Protein AF-A0A0S8HGL0-F1 (afdb_monomer_lite)

Sequence (140 aa):
MPKVTASVQCPVHDSFRVQQVAGMFDVPVAARARQAFCVEVPSLEEPWSIGAIVGPSGSGKTSIAKEAFGGLFYRPAAAVGALGAWPADKAVIDGFGDLPIRQITRTLTAVGFSSPPAWIRPYAVLSNGEKFRCDLARAL

pLDDT: mean 88.91, std 9.76, range [45.5, 97.0]

Foldseek 3Di:
DDKFKFKDKDADDDDPVSVVVCVVVVNDRDRMDMDMAIDDDDDPPDDDDDDDQDDDPPNCSVRRLCRRQPLLDQDQQPDDDPLHHFDQPFFLQVSQPPDDSVLLQVLLVVLVNNDPVRRRDGLVPDDPVNSVSSSVSSSD

Structure (mmCIF, N/CA/C/O backbone):
data_AF-A0A0S8HGL0-F1
#
_entry.id   AF-A0A0S8HGL0-F1
#
loop_
_atom_site.group_PDB
_atom_site.id
_atom_site.type_symbol
_atom_site.label_atom_id
_atom_site.label_alt_id
_atom_site.label_comp_id
_atom_site.label_asym_id
_atom_site.label_entity_id
_atom_site.label_seq_id
_atom_site.pdbx_PDB_ins_code
_atom_site.Cartn_x
_atom_site.Cartn_y
_atom_site.Cartn_z
_atom_site.occupancy
_atom_site.B_iso_or_equiv
_atom_site.auth_seq_id
_atom_site.auth_comp_id
_atom_site.auth_asym_id
_atom_site.auth_atom_id
_atom_site.pdbx_PDB_model_num
ATOM 1 N N . MET A 1 1 ? -12.445 15.528 16.782 1.00 72.50 1 MET A N 1
ATOM 2 C CA . MET A 1 1 ? -12.017 14.207 16.287 1.00 72.50 1 MET A CA 1
ATOM 3 C C . MET A 1 1 ? -13.201 13.247 16.214 1.00 72.50 1 MET A C 1
ATOM 5 O O . MET A 1 1 ? -13.698 12.816 17.253 1.00 72.50 1 MET A O 1
ATOM 9 N N . PRO A 1 2 ? -13.719 12.959 15.011 1.00 84.31 2 PRO A N 1
ATOM 10 C CA . PRO A 1 2 ? -14.729 11.923 14.813 1.00 84.31 2 PRO A CA 1
ATOM 11 C C . PRO A 1 2 ? -14.204 10.526 15.181 1.00 84.31 2 PRO A C 1
ATOM 13 O O . PRO A 1 2 ? -13.018 10.219 15.036 1.00 84.31 2 PRO A O 1
ATOM 16 N N . LYS A 1 3 ? -15.112 9.656 15.637 1.00 90.06 3 LYS A N 1
ATOM 17 C CA . LYS A 1 3 ? -14.821 8.233 15.851 1.00 90.06 3 LYS A CA 1
ATOM 18 C C . LYS A 1 3 ? -14.981 7.471 14.545 1.00 90.06 3 LYS A C 1
ATOM 20 O O . LYS A 1 3 ? -16.053 7.488 13.946 1.00 90.06 3 LYS A O 1
ATOM 25 N N . VAL A 1 4 ? -13.936 6.754 14.152 1.00 89.81 4 VAL A N 1
ATOM 26 C CA . VAL A 1 4 ? -13.935 5.853 12.999 1.00 89.81 4 VAL A CA 1
ATOM 27 C C . VAL A 1 4 ? -13.961 4.420 13.510 1.00 89.81 4 VAL A C 1
ATOM 29 O O . VAL A 1 4 ? -13.116 4.016 14.312 1.00 89.81 4 VAL A O 1
ATOM 32 N N . THR A 1 5 ? -14.940 3.646 13.040 1.00 91.50 5 THR A N 1
ATOM 33 C CA . THR A 1 5 ? -15.068 2.226 13.375 1.00 91.50 5 THR A CA 1
ATOM 34 C C . THR A 1 5 ? -14.862 1.382 12.127 1.00 91.50 5 THR A C 1
ATOM 36 O O . THR A 1 5 ? -15.693 1.417 11.230 1.00 91.50 5 THR A O 1
ATOM 39 N N . ALA A 1 6 ? -13.799 0.579 12.093 1.00 92.31 6 ALA A N 1
ATOM 40 C CA . ALA A 1 6 ? -13.593 -0.417 11.044 1.00 92.31 6 ALA A CA 1
ATOM 41 C C . ALA A 1 6 ? -13.872 -1.817 11.594 1.00 92.31 6 ALA A C 1
ATOM 43 O O . ALA A 1 6 ? -13.382 -2.182 12.666 1.00 92.31 6 ALA A O 1
ATOM 44 N N . SER A 1 7 ? -14.608 -2.637 10.844 1.00 92.25 7 SER A N 1
ATOM 45 C CA . SER A 1 7 ? -14.782 -4.052 11.168 1.00 92.25 7 SER A CA 1
ATOM 46 C C . SER A 1 7 ? -14.337 -4.928 10.010 1.00 92.25 7 SER A C 1
ATOM 48 O O . SER A 1 7 ? -14.748 -4.734 8.870 1.00 92.25 7 SER A O 1
ATOM 50 N N . VAL A 1 8 ? -13.498 -5.912 10.319 1.00 91.50 8 VAL A N 1
ATOM 51 C CA . VAL A 1 8 ? -13.084 -6.954 9.380 1.00 91.50 8 VAL A CA 1
ATOM 52 C C . VAL A 1 8 ? -13.682 -8.277 9.824 1.00 91.50 8 VAL A C 1
ATOM 54 O O . VAL A 1 8 ? -13.728 -8.586 11.016 1.00 91.50 8 VAL A O 1
ATOM 57 N N . GLN A 1 9 ? -14.167 -9.048 8.859 1.00 92.94 9 GLN A N 1
ATOM 58 C CA . GLN A 1 9 ? -14.715 -10.372 9.105 1.00 92.94 9 GLN A CA 1
ATOM 59 C C . GLN A 1 9 ? -14.323 -11.324 7.982 1.00 92.94 9 GLN A C 1
ATOM 61 O O . GLN A 1 9 ? -14.252 -10.919 6.820 1.00 92.94 9 GLN A O 1
ATOM 66 N N . CYS A 1 10 ? -14.109 -12.588 8.323 1.00 91.12 10 CYS A N 1
ATOM 67 C CA . CYS A 1 10 ? -13.905 -13.656 7.356 1.00 91.12 10 CYS A CA 1
ATOM 68 C C . CYS A 1 10 ? -14.645 -14.926 7.798 1.00 91.12 10 CYS A C 1
ATOM 70 O O . CYS A 1 10 ? -14.847 -15.134 8.999 1.00 91.12 10 CYS A O 1
ATOM 72 N N . PRO A 1 11 ? -15.092 -15.766 6.850 1.00 92.06 11 PRO A N 1
ATOM 73 C CA . PRO A 1 11 ? -15.601 -17.086 7.189 1.00 92.06 11 PRO A CA 1
ATOM 74 C C . PRO A 1 11 ? -14.476 -17.939 7.780 1.00 92.06 11 PRO A C 1
ATOM 76 O O . PRO A 1 11 ? -13.332 -17.873 7.324 1.00 92.06 11 PRO A O 1
ATOM 79 N N . VAL A 1 12 ? -14.812 -18.759 8.770 1.00 92.50 12 VAL A N 1
ATOM 80 C CA . VAL A 1 12 ? -13.901 -19.795 9.264 1.00 92.50 12 VAL A CA 1
ATOM 81 C C . VAL A 1 12 ? -14.242 -21.078 8.523 1.00 92.50 12 VAL A C 1
ATOM 83 O O . VAL A 1 12 ? -15.356 -21.582 8.630 1.00 92.50 12 VAL A O 1
ATOM 86 N N . HIS A 1 13 ? -13.305 -21.576 7.716 1.00 92.00 13 HIS A N 1
ATOM 87 C CA . HIS A 1 13 ? -13.521 -22.814 6.979 1.00 92.00 13 HIS A CA 1
ATOM 88 C C . HIS A 1 13 ? -13.477 -24.003 7.940 1.00 92.00 13 HIS A C 1
ATOM 90 O O . HIS A 1 13 ? -12.429 -24.306 8.514 1.00 92.00 13 HIS A O 1
ATOM 96 N N . ASP A 1 14 ? -14.599 -24.703 8.066 1.00 90.44 14 ASP A N 1
ATOM 97 C CA . ASP A 1 14 ? -14.716 -25.879 8.915 1.00 90.44 14 ASP A CA 1
ATOM 98 C C . ASP A 1 14 ? -14.011 -27.081 8.272 1.00 90.44 14 ASP A C 1
ATOM 100 O O . ASP A 1 14 ? -14.554 -27.800 7.437 1.00 90.44 14 ASP A O 1
ATOM 104 N N . SER A 1 15 ? -12.732 -27.248 8.597 1.00 94.44 15 SER A N 1
ATOM 105 C CA . SER A 1 15 ? -11.942 -28.404 8.180 1.00 94.44 15 SER A CA 1
ATOM 106 C C . SER A 1 15 ? -11.493 -29.188 9.398 1.00 94.44 15 SER A C 1
ATOM 108 O O . SER A 1 15 ? -11.329 -28.626 10.479 1.00 94.44 15 SER A O 1
ATOM 110 N N . PHE A 1 16 ? -11.163 -30.463 9.191 1.00 96.44 16 PHE A N 1
ATOM 111 C CA . PHE A 1 16 ? -10.602 -31.314 10.239 1.00 96.44 16 PHE A CA 1
ATOM 112 C C . PHE A 1 16 ? -9.418 -30.654 10.971 1.00 96.44 16 PHE A C 1
ATOM 114 O O . PHE A 1 16 ? -9.355 -30.678 12.195 1.00 96.44 16 PHE A O 1
ATOM 121 N N . ARG A 1 17 ? -8.513 -29.986 10.237 1.00 96.69 17 ARG A N 1
ATOM 122 C CA . ARG A 1 17 ? -7.370 -29.272 10.835 1.00 96.69 17 ARG A C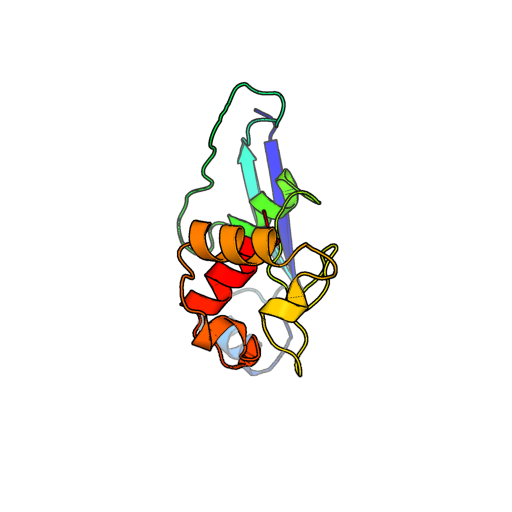A 1
ATOM 123 C C . ARG A 1 17 ? -7.799 -28.074 11.688 1.00 96.69 17 ARG A C 1
ATOM 125 O O . ARG A 1 17 ? -7.195 -27.840 12.728 1.00 96.69 17 ARG A O 1
ATOM 132 N N . VAL A 1 18 ? -8.828 -27.331 11.272 1.00 95.12 18 VAL A N 1
ATOM 133 C CA . VAL A 1 18 ? -9.374 -26.210 12.060 1.00 95.12 18 VAL A CA 1
ATOM 134 C C . VAL A 1 18 ? -10.027 -26.722 13.342 1.00 95.12 18 VAL A C 1
ATOM 136 O O . VAL A 1 18 ? -9.723 -26.196 14.407 1.00 95.12 18 VAL A O 1
ATOM 139 N N . GLN A 1 19 ? -10.831 -27.786 13.264 1.00 94.88 19 GLN A N 1
ATOM 140 C CA . GLN A 1 19 ? -11.455 -28.419 14.434 1.00 94.88 19 GLN A CA 1
ATOM 141 C C . GLN A 1 19 ? -10.418 -28.989 15.409 1.00 94.88 19 GLN A C 1
ATOM 143 O O . GLN A 1 19 ? -10.553 -28.838 16.619 1.00 94.88 19 GLN A O 1
ATOM 148 N N . GLN A 1 20 ? -9.345 -29.599 14.897 1.00 96.81 20 GLN A N 1
ATOM 149 C CA . GLN A 1 20 ? -8.266 -30.124 15.731 1.00 96.81 20 GLN A CA 1
ATOM 150 C C . GLN A 1 20 ? -7.551 -29.009 16.507 1.00 96.81 20 GLN A C 1
ATOM 152 O O . GLN A 1 20 ? -7.356 -29.141 17.711 1.00 96.81 20 GLN A O 1
ATOM 157 N N . VAL A 1 21 ? -7.194 -27.900 15.846 1.00 96.69 21 VAL A N 1
ATOM 158 C CA . VAL A 1 21 ? -6.583 -26.735 16.513 1.00 96.69 21 VAL A CA 1
ATOM 159 C C . VAL A 1 21 ? -7.557 -26.113 17.514 1.00 96.69 21 VAL A C 1
ATOM 161 O O . VAL A 1 21 ? -7.164 -25.808 18.636 1.00 96.69 21 VAL A O 1
ATOM 164 N N . ALA A 1 22 ? -8.827 -25.971 17.137 1.00 94.25 22 ALA A N 1
ATOM 165 C CA . ALA A 1 22 ? -9.868 -25.469 18.022 1.00 94.25 22 ALA A CA 1
ATOM 166 C C . ALA A 1 22 ? -10.005 -26.318 19.293 1.00 94.25 22 ALA A C 1
ATOM 168 O O . ALA A 1 22 ? -9.984 -25.767 20.387 1.00 94.25 22 ALA A O 1
ATOM 169 N N . GLY A 1 23 ? -10.040 -27.647 19.164 1.00 95.00 23 GLY A N 1
ATOM 170 C CA . GLY A 1 23 ? -10.090 -28.561 20.306 1.00 95.00 23 GLY A CA 1
ATOM 171 C C . GLY A 1 23 ? -8.808 -28.576 21.146 1.00 95.00 23 GLY A C 1
ATOM 172 O O . GLY A 1 23 ? -8.886 -28.668 22.365 1.00 95.00 23 GLY A O 1
ATOM 173 N N . MET A 1 24 ? -7.627 -28.444 20.526 1.00 97.00 24 MET A N 1
ATOM 174 C CA . MET A 1 24 ? -6.341 -28.390 21.244 1.00 97.00 24 MET A CA 1
ATOM 175 C C . MET A 1 24 ? -6.206 -27.160 22.149 1.00 97.00 24 MET A C 1
ATOM 177 O O . MET A 1 24 ? -5.545 -27.243 23.182 1.00 97.00 24 MET A O 1
ATOM 181 N N . PHE A 1 25 ? -6.792 -26.029 21.750 1.00 96.44 25 PHE A N 1
ATOM 182 C CA . PHE A 1 25 ? -6.648 -24.741 22.439 1.00 96.44 25 PHE A CA 1
ATOM 183 C C . PHE A 1 25 ? -7.965 -24.195 23.012 1.00 96.44 25 PHE A C 1
ATOM 185 O O . PHE A 1 25 ? -8.008 -23.032 23.403 1.00 96.44 25 PHE A O 1
ATOM 192 N N . ASP A 1 26 ? -9.022 -25.011 23.042 1.00 92.75 26 ASP A N 1
ATOM 193 C CA . ASP A 1 26 ? -10.370 -24.643 23.502 1.00 92.75 26 ASP A CA 1
ATOM 194 C C . ASP A 1 26 ? -10.916 -23.358 22.842 1.00 92.75 26 ASP A C 1
ATOM 196 O O . ASP A 1 26 ? -11.486 -22.470 23.477 1.00 92.75 26 ASP A O 1
ATOM 200 N N . VAL A 1 27 ? -10.694 -23.222 21.530 1.00 90.50 27 VAL A N 1
ATOM 201 C CA . VAL A 1 27 ? -11.148 -22.067 20.744 1.00 90.50 27 VAL A CA 1
ATOM 202 C C . VAL A 1 27 ? -12.515 -22.376 20.130 1.00 90.50 27 VAL A C 1
ATOM 204 O O . VAL A 1 27 ? -12.609 -23.283 19.302 1.00 90.50 27 VAL A O 1
ATOM 207 N N . PRO A 1 28 ? -13.577 -21.606 20.431 1.00 88.00 28 PRO A N 1
ATOM 208 C CA . PRO A 1 28 ? -14.879 -21.810 19.805 1.00 88.00 28 PRO A CA 1
ATOM 209 C C . PRO A 1 28 ? -14.822 -21.584 18.288 1.00 88.00 28 PRO A C 1
ATOM 211 O O . PRO A 1 28 ? -14.454 -20.503 17.818 1.00 88.00 28 PRO A O 1
ATOM 214 N N . VAL A 1 29 ? -15.241 -22.580 17.503 1.00 84.56 29 VAL A N 1
ATOM 215 C CA . VAL A 1 29 ? -15.351 -22.446 16.043 1.00 84.56 29 VAL A CA 1
ATOM 216 C C . VAL A 1 29 ? -16.637 -21.696 15.703 1.00 84.56 29 VAL A C 1
ATOM 218 O O . VAL A 1 29 ? -17.714 -22.274 15.581 1.00 84.56 29 VAL A O 1
ATOM 221 N N . ALA A 1 30 ? -16.537 -20.377 15.567 1.00 82.94 30 ALA A N 1
ATOM 222 C CA . ALA A 1 30 ? -17.624 -19.556 15.046 1.00 82.94 30 ALA A CA 1
ATOM 223 C C . ALA A 1 30 ? -17.686 -19.634 13.512 1.00 82.94 30 ALA A C 1
ATOM 225 O O . ALA A 1 30 ? -16.657 -19.733 12.848 1.00 82.94 30 ALA A O 1
ATOM 226 N N . ALA A 1 31 ? -18.878 -19.467 12.926 1.00 79.25 31 ALA A N 1
ATOM 227 C CA . ALA A 1 31 ? -19.042 -19.412 11.466 1.00 79.25 31 ALA A CA 1
ATOM 228 C C . ALA A 1 31 ? -18.242 -18.265 10.808 1.00 79.25 31 ALA A C 1
ATOM 230 O O . ALA A 1 31 ? -17.891 -18.328 9.626 1.00 79.25 31 ALA A O 1
ATOM 231 N N . ARG A 1 32 ? -17.957 -17.195 11.565 1.00 84.06 32 ARG A N 1
ATOM 232 C CA . ARG A 1 32 ? -17.143 -16.057 11.127 1.00 84.06 32 ARG A CA 1
ATOM 233 C C . ARG A 1 32 ? -16.209 -15.595 12.236 1.00 84.06 32 ARG A C 1
ATOM 235 O O . ARG A 1 32 ? -16.647 -15.396 13.366 1.00 84.06 32 ARG A O 1
ATOM 242 N N . ALA A 1 33 ? -14.960 -15.327 11.877 1.00 88.19 33 ALA A N 1
ATOM 243 C CA . ALA A 1 33 ? -14.044 -14.565 12.708 1.00 88.19 33 ALA A CA 1
ATOM 244 C C . ALA A 1 33 ? -14.283 -13.077 12.445 1.00 88.19 33 ALA A C 1
ATOM 246 O O . ALA A 1 33 ? -14.372 -12.655 11.288 1.00 88.19 33 ALA A O 1
ATOM 247 N N . ARG A 1 34 ? -14.410 -12.281 13.509 1.00 90.25 34 ARG A N 1
ATOM 248 C CA . ARG A 1 34 ? -14.661 -10.839 13.424 1.00 90.25 34 ARG A CA 1
ATOM 249 C C . ARG A 1 34 ? -13.713 -10.084 14.341 1.00 90.25 34 ARG A C 1
ATOM 251 O O . ARG A 1 34 ? -13.538 -10.456 15.495 1.00 90.25 34 ARG A O 1
ATOM 258 N N . GLN A 1 35 ? -13.187 -8.974 13.840 1.00 90.50 35 GLN A N 1
ATOM 259 C CA . GLN A 1 35 ? -12.450 -7.997 14.628 1.00 90.50 35 GLN A CA 1
ATOM 260 C C . GLN A 1 35 ? -13.009 -6.599 14.347 1.00 90.50 35 GLN A C 1
ATOM 262 O O . GLN A 1 35 ? -13.384 -6.278 13.214 1.00 90.50 35 GLN A O 1
ATOM 267 N N . ALA A 1 36 ? -13.112 -5.782 15.390 1.00 91.81 36 ALA A N 1
ATOM 268 C CA . ALA A 1 36 ? -13.555 -4.399 15.300 1.00 91.81 36 ALA A CA 1
ATOM 269 C C . ALA A 1 36 ? -12.498 -3.483 15.916 1.00 91.81 36 ALA A C 1
ATOM 271 O O . ALA A 1 36 ? -11.919 -3.799 16.954 1.00 91.81 36 ALA A O 1
ATOM 272 N N . PHE A 1 37 ? -12.261 -2.356 15.258 1.00 91.19 37 PHE A N 1
ATOM 273 C CA . PHE A 1 37 ? -11.322 -1.324 15.666 1.00 91.19 37 PHE A CA 1
ATOM 274 C C . PHE A 1 37 ? -12.097 -0.015 15.757 1.00 91.19 37 PHE A C 1
ATOM 276 O O . PHE A 1 37 ? -12.787 0.342 14.805 1.00 91.19 37 PHE A O 1
ATOM 283 N N . CYS A 1 38 ? -11.989 0.687 16.880 1.00 90.62 38 CYS A N 1
ATOM 284 C CA . CYS A 1 38 ? -12.594 1.999 17.077 1.00 90.62 38 CYS A CA 1
ATOM 285 C C . CYS A 1 38 ? -11.496 2.958 17.519 1.00 90.62 38 CYS A C 1
ATOM 287 O O . CYS A 1 38 ? -10.858 2.724 18.547 1.00 90.62 38 CYS A O 1
ATOM 289 N N . VAL A 1 39 ? -11.241 3.988 16.716 1.00 90.25 39 VAL A N 1
ATOM 290 C CA . VAL A 1 39 ? -10.224 5.004 17.005 1.00 90.25 39 VAL A CA 1
ATOM 291 C C . VAL A 1 39 ? -10.751 6.389 16.656 1.00 90.25 39 VAL A C 1
ATOM 293 O O . VAL A 1 39 ? -11.668 6.538 15.849 1.00 90.25 39 VAL A O 1
ATOM 296 N N . GLU A 1 40 ? -10.158 7.407 17.259 1.00 89.75 40 GLU A N 1
ATOM 297 C CA . GLU A 1 40 ? -10.420 8.800 16.918 1.00 89.75 40 GLU A CA 1
ATOM 298 C C . GLU A 1 40 ? -9.427 9.236 15.841 1.00 89.75 40 GLU A C 1
ATOM 300 O O . GLU A 1 40 ? -8.216 9.065 15.995 1.00 89.75 40 GLU A O 1
ATOM 305 N N . VAL A 1 41 ? -9.944 9.749 14.725 1.00 87.06 41 VAL A N 1
ATOM 306 C CA . VAL A 1 41 ? -9.137 10.243 13.601 1.00 87.06 41 VAL A CA 1
ATOM 307 C C . VAL A 1 41 ? -9.541 11.693 13.355 1.00 87.06 41 VAL A C 1
ATOM 309 O O . VAL A 1 41 ? -10.741 11.954 13.279 1.00 87.06 41 VAL A O 1
ATOM 312 N N . PRO A 1 42 ? -8.602 12.649 13.255 1.00 86.81 42 PRO A N 1
ATOM 313 C CA . PRO A 1 42 ? -8.949 14.021 12.902 1.00 86.81 42 PRO A CA 1
ATOM 314 C C . PRO A 1 42 ? -9.562 14.082 11.497 1.00 86.81 42 PRO A C 1
ATOM 316 O O . PRO A 1 42 ? -9.129 13.376 10.584 1.00 86.81 42 PRO A O 1
ATOM 319 N N . SER A 1 43 ? -10.572 14.934 11.328 1.00 84.19 43 SER A N 1
ATOM 320 C CA . SER A 1 43 ? -11.140 15.255 10.015 1.00 84.19 43 SER A CA 1
ATOM 321 C C . SER A 1 43 ? -10.081 15.894 9.103 1.00 84.19 43 SER A C 1
ATOM 323 O O . SER A 1 43 ? -9.133 16.521 9.575 1.00 84.19 43 SER A O 1
ATOM 325 N N . LEU A 1 44 ? -10.256 15.774 7.783 1.00 83.06 44 LEU A N 1
ATOM 326 C CA . LEU A 1 44 ? -9.440 16.485 6.788 1.00 83.06 44 LEU A CA 1
ATOM 327 C C . LEU A 1 44 ? -9.594 18.015 6.869 1.00 83.06 44 LEU A C 1
ATOM 329 O O . LEU A 1 44 ? -8.746 18.738 6.362 1.00 83.06 44 LEU A O 1
ATOM 333 N N . GLU A 1 45 ? -10.667 18.500 7.495 1.00 85.88 45 GLU A N 1
ATOM 334 C CA . GLU A 1 45 ? -10.931 19.928 7.717 1.00 85.88 45 GLU A CA 1
ATOM 335 C C . GLU A 1 45 ? -10.241 20.464 8.982 1.00 85.88 45 GLU A C 1
ATOM 337 O O . GLU A 1 45 ? -10.162 21.675 9.187 1.00 85.88 45 GLU A O 1
ATOM 342 N N . GLU A 1 46 ? -9.749 19.575 9.853 1.00 88.50 46 GLU A N 1
ATOM 343 C CA . GLU A 1 46 ? -8.998 19.972 11.043 1.00 88.50 46 GLU A CA 1
ATOM 344 C C . GLU A 1 46 ? -7.587 20.460 10.647 1.00 88.50 46 GLU A C 1
ATOM 346 O O . GLU A 1 46 ? -6.999 19.960 9.686 1.00 88.50 46 GLU A O 1
ATOM 351 N N . PRO A 1 47 ? -6.998 21.423 11.378 1.00 90.62 47 PRO A N 1
ATOM 352 C CA . PRO A 1 47 ? -5.706 21.999 11.020 1.00 90.62 47 PRO A CA 1
ATOM 353 C C . PRO A 1 47 ? -4.554 21.030 11.330 1.00 90.62 47 PRO A C 1
ATOM 355 O O . PRO A 1 47 ? -4.033 20.995 12.445 1.00 90.62 47 PRO A O 1
ATOM 358 N N . TRP A 1 48 ? -4.123 20.257 10.334 1.00 91.50 48 TRP A N 1
ATOM 359 C CA . TRP A 1 48 ? -2.920 19.425 10.407 1.00 91.50 48 TRP A CA 1
ATOM 360 C C . TRP A 1 48 ? -2.216 19.322 9.049 1.00 91.50 48 TRP A C 1
ATOM 362 O O . TRP A 1 48 ? -2.835 19.446 7.998 1.00 91.50 48 TRP A O 1
ATOM 372 N N . SER A 1 49 ? -0.897 19.101 9.068 1.00 88.75 49 SER A N 1
ATOM 373 C CA . SER A 1 49 ? -0.088 18.937 7.844 1.00 88.75 49 SER A CA 1
ATOM 374 C C . SER A 1 49 ? 0.303 17.484 7.584 1.00 88.75 49 SER A C 1
ATOM 376 O O . SER A 1 49 ? 0.275 17.029 6.446 1.00 88.75 49 SER A O 1
ATOM 378 N N . ILE A 1 50 ? 0.683 16.745 8.632 1.00 90.12 50 ILE A N 1
ATOM 379 C CA . ILE A 1 50 ? 1.087 15.338 8.543 1.00 90.12 50 ILE A CA 1
ATOM 380 C C . ILE A 1 50 ? 0.478 14.584 9.724 1.00 90.12 50 ILE A C 1
ATOM 382 O O . ILE A 1 50 ? 0.731 14.925 10.878 1.00 90.12 50 ILE A O 1
ATOM 386 N N . GLY A 1 51 ? -0.304 13.547 9.426 1.00 89.38 51 GLY A N 1
ATOM 387 C CA . GLY A 1 51 ? -0.846 12.609 10.407 1.00 89.38 51 GLY A CA 1
ATOM 388 C C . GLY A 1 51 ? -0.186 11.234 10.295 1.00 89.38 51 GLY A C 1
ATOM 389 O O . GLY A 1 51 ? 0.203 10.808 9.208 1.00 89.38 51 GLY A O 1
ATOM 390 N N . ALA A 1 52 ? -0.075 10.518 11.416 1.00 91.00 52 ALA A N 1
ATOM 391 C CA . ALA A 1 52 ? 0.488 9.170 11.460 1.00 91.00 52 ALA A CA 1
ATOM 392 C C . ALA A 1 52 ? -0.443 8.206 12.208 1.00 91.00 52 ALA A C 1
ATOM 394 O O . ALA A 1 52 ? -0.789 8.435 13.365 1.00 91.00 52 ALA A O 1
ATOM 395 N N . ILE A 1 53 ? -0.8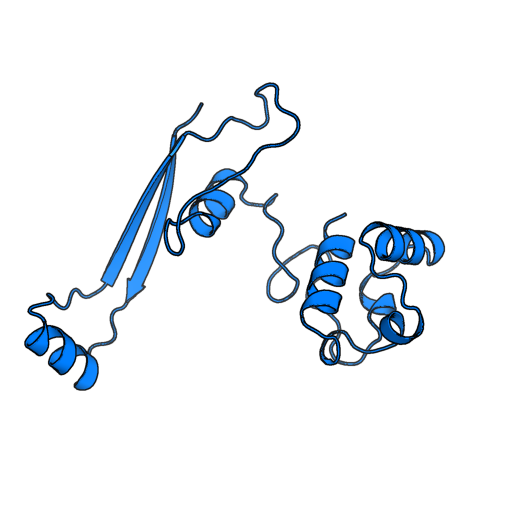06 7.091 11.563 1.00 90.19 53 ILE A N 1
ATOM 396 C CA . ILE A 1 53 ? -1.520 5.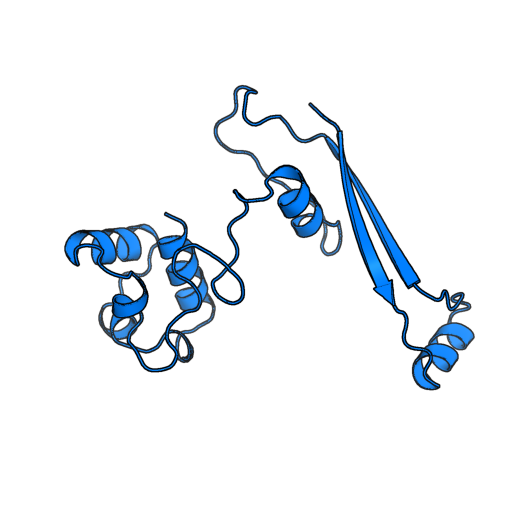979 12.207 1.00 90.19 53 ILE A CA 1
ATOM 397 C C . ILE A 1 53 ? -0.484 4.953 12.672 1.00 90.19 53 ILE A C 1
ATOM 399 O O . ILE A 1 53 ? 0.057 4.192 11.867 1.00 90.19 53 ILE A O 1
ATOM 403 N N . VAL A 1 54 ? -0.214 4.918 13.976 1.00 91.88 54 VAL A N 1
ATOM 404 C CA . VAL A 1 54 ? 0.804 4.049 14.589 1.00 91.88 54 VAL A CA 1
ATOM 405 C C . VAL A 1 54 ? 0.182 3.002 15.510 1.00 91.88 54 VAL A C 1
ATOM 407 O O . VAL A 1 54 ? -0.912 3.177 16.034 1.00 91.88 54 VAL A O 1
ATOM 410 N N . GLY A 1 55 ? 0.874 1.877 15.688 1.00 90.06 55 GLY A N 1
ATOM 411 C CA . GLY A 1 55 ? 0.438 0.802 16.576 1.00 90.06 55 GLY A CA 1
ATOM 412 C C . GLY A 1 55 ? 1.067 -0.555 16.237 1.00 90.06 55 GLY A C 1
ATOM 413 O O . GLY A 1 55 ? 1.645 -0.706 15.150 1.00 90.06 55 GLY A O 1
ATOM 414 N N . PRO A 1 56 ? 0.939 -1.558 17.127 1.00 92.00 56 PRO A N 1
ATOM 415 C CA . PRO A 1 56 ? 1.519 -2.892 16.953 1.00 92.00 56 PRO A CA 1
ATOM 416 C C . PRO A 1 56 ? 1.085 -3.602 15.663 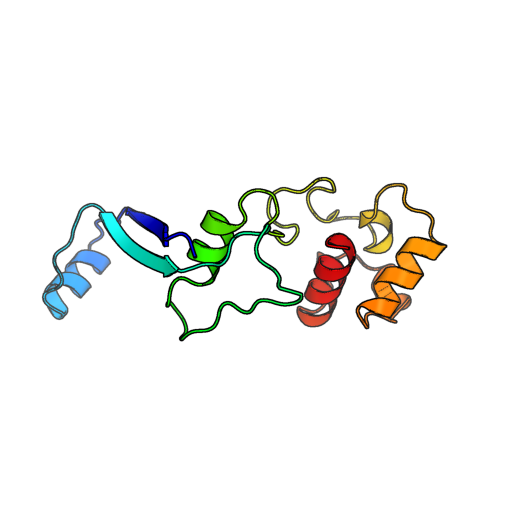1.00 92.00 56 PRO A C 1
ATOM 418 O O . PRO A 1 56 ? 0.097 -3.236 15.019 1.00 92.00 56 PRO A O 1
ATOM 421 N N . SER A 1 57 ? 1.811 -4.648 15.259 1.00 88.31 57 SER A N 1
ATOM 422 C CA . SER A 1 57 ? 1.355 -5.509 14.158 1.00 88.31 57 SER A CA 1
ATOM 423 C C . SER A 1 57 ? -0.024 -6.104 14.479 1.00 88.31 57 SER A C 1
ATOM 425 O O . SER A 1 57 ? -0.310 -6.419 15.628 1.00 88.31 57 SER A O 1
ATOM 427 N N . GLY A 1 58 ? -0.908 -6.196 13.482 1.00 84.69 58 GLY A N 1
ATOM 428 C CA . GLY A 1 58 ? -2.279 -6.691 13.676 1.00 84.69 58 GLY A CA 1
ATOM 429 C C . GLY A 1 58 ? -3.265 -5.717 14.344 1.00 84.69 58 GLY A C 1
ATOM 430 O O . GLY A 1 58 ? -4.441 -6.044 14.455 1.00 84.69 58 GLY A O 1
ATOM 431 N N . SER A 1 59 ? -2.857 -4.496 14.719 1.00 89.00 59 SER A N 1
ATOM 432 C CA . SER A 1 59 ? -3.733 -3.528 15.412 1.00 89.00 59 SER A CA 1
ATOM 433 C C . SER A 1 59 ? -4.807 -2.851 14.539 1.00 89.00 59 SER A C 1
ATOM 435 O O . SER A 1 59 ? -5.451 -1.907 14.983 1.00 89.00 59 SER A O 1
ATOM 437 N N . GLY A 1 60 ? -4.975 -3.266 13.279 1.00 89.50 60 GLY A N 1
ATOM 438 C CA . GLY A 1 60 ? -6.008 -2.719 12.389 1.00 89.50 60 GLY A CA 1
ATOM 439 C C . GLY A 1 60 ? -5.671 -1.407 11.673 1.00 89.50 60 GLY A C 1
ATOM 440 O O . GLY A 1 60 ? -6.557 -0.844 11.040 1.00 89.50 60 GLY A O 1
ATOM 441 N N . LYS A 1 61 ? -4.413 -0.934 11.693 1.00 93.06 61 LYS A N 1
ATOM 442 C CA . LYS A 1 61 ? -3.980 0.330 11.042 1.00 93.06 61 LYS A CA 1
ATOM 443 C C . LYS A 1 61 ? -4.479 0.477 9.603 1.00 93.06 61 LYS A C 1
ATOM 445 O O . LYS A 1 61 ? -5.083 1.481 9.252 1.00 93.06 61 LYS A O 1
ATOM 450 N N . THR A 1 62 ? -4.254 -0.543 8.775 1.00 90.38 62 THR A N 1
ATOM 451 C CA . THR A 1 62 ? -4.680 -0.544 7.370 1.00 90.38 62 THR A CA 1
ATOM 452 C C . THR A 1 62 ? -6.202 -0.561 7.231 1.00 90.38 62 THR A C 1
ATOM 454 O O . THR A 1 62 ? -6.728 0.043 6.303 1.00 90.38 62 THR A O 1
ATOM 457 N N . SER A 1 63 ? -6.914 -1.236 8.135 1.00 91.88 63 SER A N 1
ATOM 458 C CA . SER A 1 63 ? -8.381 -1.277 8.139 1.00 91.88 63 SER A CA 1
ATOM 459 C C . SER A 1 63 ? -8.967 0.088 8.491 1.00 91.88 63 SER A C 1
ATOM 461 O O . SER A 1 63 ? -9.832 0.572 7.772 1.00 91.88 63 SER A O 1
ATOM 463 N N . ILE A 1 64 ? -8.435 0.743 9.528 1.00 92.38 64 ILE A N 1
ATOM 464 C CA . ILE A 1 64 ? -8.803 2.114 9.900 1.00 92.38 64 ILE A CA 1
ATOM 465 C C . ILE A 1 64 ? -8.477 3.096 8.776 1.00 92.38 64 ILE A C 1
ATOM 467 O O . ILE A 1 64 ? -9.324 3.903 8.428 1.00 92.38 64 ILE A O 1
ATOM 471 N N . ALA A 1 65 ? -7.280 3.027 8.185 1.00 90.31 65 ALA A N 1
ATOM 472 C CA . ALA A 1 65 ? -6.885 3.949 7.120 1.00 90.31 65 ALA A CA 1
ATOM 473 C C . ALA A 1 65 ? -7.820 3.856 5.903 1.00 90.31 65 ALA A C 1
ATOM 475 O O . ALA A 1 65 ? -8.194 4.872 5.324 1.00 90.31 65 ALA A O 1
ATOM 476 N N . LYS A 1 66 ? -8.235 2.636 5.540 1.00 89.06 66 LYS A N 1
ATOM 477 C CA . LYS A 1 66 ? -9.210 2.408 4.468 1.00 89.06 66 LYS A CA 1
ATOM 478 C C . LYS A 1 66 ? -10.587 2.978 4.805 1.00 89.06 66 LYS A C 1
ATOM 480 O O . LYS A 1 66 ? -11.206 3.554 3.922 1.00 89.06 66 LYS A O 1
ATOM 485 N N . GLU A 1 67 ? -11.050 2.811 6.041 1.00 90.50 67 GLU A N 1
ATOM 486 C CA . GLU A 1 67 ? -12.349 3.329 6.488 1.00 90.50 67 GLU A CA 1
ATOM 487 C C . GLU A 1 67 ? -12.347 4.863 6.566 1.00 90.50 67 GLU A C 1
ATOM 489 O O . GLU A 1 67 ? -13.249 5.512 6.053 1.00 90.50 67 GLU A O 1
ATOM 494 N N . ALA A 1 68 ? -11.300 5.451 7.152 1.00 88.94 68 ALA A N 1
ATOM 495 C CA . ALA A 1 68 ? -11.193 6.891 7.369 1.00 88.94 68 ALA A CA 1
ATOM 496 C C . ALA A 1 68 ? -10.980 7.684 6.071 1.00 88.94 68 ALA A C 1
ATOM 498 O O . ALA A 1 68 ? -11.515 8.780 5.931 1.00 88.94 68 ALA A O 1
ATOM 499 N N . PHE A 1 69 ? -10.193 7.149 5.129 1.00 87.06 69 PHE A N 1
ATOM 500 C CA . PHE A 1 69 ? -9.786 7.884 3.925 1.00 87.06 69 PHE A CA 1
ATOM 501 C C . PHE A 1 69 ? -10.406 7.350 2.631 1.00 87.06 69 PHE A C 1
ATOM 503 O O . PHE A 1 69 ? -10.260 7.990 1.593 1.00 87.06 69 PHE A O 1
ATOM 510 N N . GLY A 1 70 ? -11.119 6.219 2.658 1.00 84.56 70 GLY A N 1
ATOM 511 C CA . GLY A 1 70 ? -11.922 5.722 1.537 1.00 84.56 70 GLY A CA 1
ATOM 512 C C . GLY A 1 70 ? -11.189 5.754 0.191 1.00 84.56 70 GLY A C 1
ATOM 513 O O . GLY A 1 70 ? -10.183 5.069 0.002 1.00 84.56 70 GLY A O 1
ATOM 514 N N . GLY A 1 71 ? -11.697 6.566 -0.743 1.00 76.50 71 GLY A N 1
ATOM 515 C CA . GLY A 1 71 ? -11.128 6.751 -2.085 1.00 76.50 71 GLY A CA 1
ATOM 516 C C . GLY A 1 71 ? -9.808 7.533 -2.143 1.00 76.50 71 GLY A C 1
ATOM 517 O O . GLY A 1 71 ? -9.115 7.454 -3.151 1.00 76.50 71 GLY A O 1
ATOM 518 N N . LEU A 1 72 ? -9.432 8.243 -1.075 1.00 81.06 72 LEU A N 1
ATOM 519 C CA . LEU A 1 72 ? -8.131 8.914 -0.944 1.00 81.06 72 LEU A CA 1
ATOM 520 C C . LEU A 1 72 ? -7.027 7.950 -0.487 1.00 81.06 72 LEU A C 1
ATOM 522 O O . LEU A 1 72 ? -5.843 8.271 -0.566 1.00 81.06 72 LEU A O 1
ATOM 526 N N . PHE A 1 73 ? -7.392 6.766 0.015 1.00 82.50 73 PHE A N 1
ATOM 527 C CA . PHE A 1 73 ? -6.418 5.775 0.448 1.00 82.50 73 PHE A CA 1
ATOM 528 C C . PHE A 1 73 ? -5.709 5.162 -0.765 1.00 82.50 73 PHE A C 1
ATOM 530 O O . PHE A 1 73 ? -6.296 4.367 -1.505 1.00 82.50 73 PHE A O 1
ATOM 537 N N . TYR A 1 74 ? -4.425 5.484 -0.937 1.00 77.12 74 TYR A N 1
ATOM 538 C CA . TYR A 1 74 ? -3.619 4.902 -2.004 1.00 77.12 74 TYR A CA 1
ATOM 539 C C . TYR A 1 74 ? -3.526 3.378 -1.863 1.00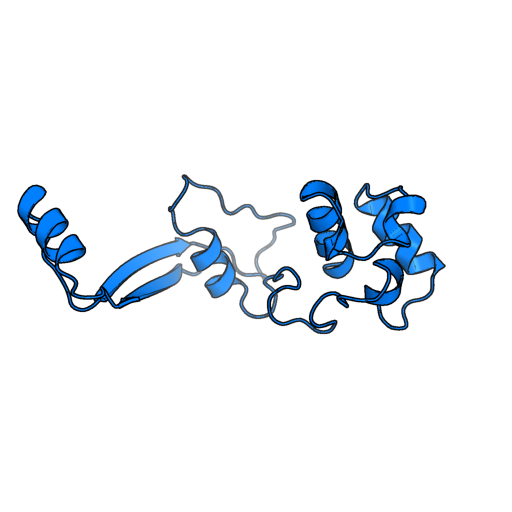 77.12 74 TYR A C 1
ATOM 541 O O . TYR A 1 74 ? -3.141 2.839 -0.820 1.00 77.12 74 TYR A O 1
ATOM 549 N N . ARG A 1 75 ? -3.852 2.672 -2.947 1.00 71.75 75 ARG A N 1
ATOM 550 C CA . ARG A 1 75 ? -3.699 1.223 -3.063 1.00 71.75 75 ARG A CA 1
ATOM 551 C C . ARG A 1 75 ? -2.610 0.936 -4.090 1.00 71.75 75 ARG A C 1
ATOM 553 O O . ARG A 1 75 ? -2.785 1.306 -5.249 1.00 71.75 75 ARG A O 1
ATOM 560 N N . PRO A 1 76 ? -1.514 0.263 -3.696 1.00 63.59 76 PRO A N 1
ATOM 561 C CA . PRO A 1 76 ? -0.530 -0.218 -4.652 1.00 63.59 76 PRO A CA 1
ATOM 562 C C . PRO A 1 76 ? -1.213 -1.022 -5.758 1.00 63.59 76 PRO A C 1
ATOM 564 O O . PRO A 1 76 ? -2.207 -1.715 -5.514 1.00 63.59 76 PRO A O 1
ATOM 567 N N . ALA A 1 77 ? -0.654 -0.926 -6.960 1.00 55.59 77 ALA A N 1
ATOM 568 C CA . ALA A 1 77 ? -1.246 -1.260 -8.254 1.00 55.59 77 ALA A CA 1
ATOM 569 C C . ALA A 1 77 ? -1.791 -2.695 -8.446 1.00 55.59 77 ALA A C 1
ATOM 571 O O . ALA A 1 77 ? -2.273 -3.025 -9.522 1.00 55.59 77 ALA A O 1
ATOM 572 N N . ALA A 1 78 ? -1.775 -3.564 -7.437 1.00 51.16 78 ALA A N 1
ATOM 573 C CA . ALA A 1 78 ? -2.446 -4.859 -7.512 1.00 51.16 78 ALA A CA 1
ATOM 574 C C . ALA A 1 78 ? -3.987 -4.757 -7.467 1.00 51.16 78 ALA A C 1
ATOM 576 O O . ALA A 1 78 ? -4.657 -5.714 -7.845 1.00 51.16 78 ALA A O 1
ATOM 577 N N . ALA A 1 79 ? -4.572 -3.631 -7.032 1.00 45.50 79 ALA A N 1
ATOM 578 C CA . ALA A 1 79 ? -6.025 -3.457 -7.056 1.00 45.50 79 ALA A CA 1
ATOM 579 C C . ALA A 1 79 ? -6.461 -1.979 -7.060 1.00 45.50 79 ALA A C 1
ATOM 581 O O . ALA A 1 79 ? -6.549 -1.349 -6.008 1.00 45.50 79 ALA A O 1
ATOM 582 N N . VAL A 1 80 ? -6.859 -1.510 -8.249 1.00 46.34 80 VAL A N 1
ATOM 583 C CA . VAL A 1 80 ? -7.809 -0.405 -8.490 1.00 46.34 80 VAL A CA 1
ATOM 584 C C . VAL A 1 80 ? -7.309 1.007 -8.133 1.00 46.34 80 VAL A C 1
ATOM 586 O O . VAL A 1 80 ? -7.354 1.440 -6.986 1.00 46.34 80 VAL A O 1
ATOM 589 N N . GLY A 1 81 ? -6.922 1.748 -9.176 1.00 55.00 81 GLY A N 1
ATOM 590 C CA . GLY A 1 81 ? -6.666 3.194 -9.203 1.00 55.00 81 GLY A CA 1
ATOM 591 C C . GLY A 1 81 ? -6.777 3.717 -10.647 1.00 55.00 81 GLY A C 1
ATOM 592 O O . GLY A 1 81 ? -6.954 2.911 -11.561 1.00 55.00 81 GLY A O 1
ATOM 593 N N . ALA A 1 82 ? -6.661 5.033 -10.874 1.00 57.97 82 ALA A N 1
ATOM 594 C CA . ALA A 1 82 ? -6.857 5.662 -12.195 1.00 57.97 82 ALA A CA 1
ATOM 595 C C . ALA A 1 82 ? -5.946 5.105 -13.312 1.00 57.97 82 ALA A C 1
ATOM 597 O O . ALA A 1 82 ? -6.341 5.079 -14.472 1.00 57.97 82 ALA A O 1
ATOM 598 N N . LEU A 1 83 ? -4.750 4.619 -12.955 1.00 68.06 83 LEU A N 1
ATOM 599 C CA . LEU A 1 83 ? -3.767 4.038 -13.882 1.00 68.06 83 LEU A CA 1
ATOM 600 C C . LEU A 1 83 ? -3.822 2.501 -13.973 1.00 68.06 83 LEU A C 1
ATOM 602 O O . LEU A 1 83 ? -3.049 1.901 -14.718 1.00 68.06 83 LEU A O 1
ATOM 606 N N . GLY A 1 84 ? -4.704 1.847 -13.210 1.00 76.50 84 GLY A N 1
ATOM 607 C CA . GLY A 1 84 ? -4.821 0.388 -13.185 1.00 76.50 84 GLY A CA 1
ATOM 608 C C . GLY A 1 84 ? -3.557 -0.348 -12.713 1.00 76.50 84 GLY A C 1
ATOM 609 O O . GLY A 1 84 ? -2.681 0.206 -12.040 1.00 76.50 84 GLY A O 1
ATOM 610 N N . ALA A 1 85 ? -3.481 -1.638 -13.048 1.00 84.69 85 ALA A N 1
ATOM 611 C CA . ALA A 1 85 ? -2.332 -2.476 -12.720 1.00 84.69 85 ALA A CA 1
ATOM 612 C C . ALA A 1 85 ? -1.072 -2.068 -13.496 1.00 84.69 85 ALA A C 1
ATOM 614 O O . ALA A 1 85 ? -1.137 -1.416 -14.538 1.00 84.69 85 ALA A O 1
ATOM 615 N N . TRP A 1 86 ? 0.104 -2.433 -12.981 1.00 90.12 86 TRP A N 1
ATOM 616 C CA . TRP A 1 86 ? 1.332 -2.307 -13.767 1.00 90.12 86 TRP A CA 1
ATOM 617 C C . TRP A 1 86 ? 1.264 -3.236 -14.989 1.00 90.12 86 TRP A C 1
ATOM 619 O O . TRP A 1 86 ? 0.899 -4.403 -14.820 1.00 90.12 86 TRP A O 1
ATOM 629 N N . PRO A 1 87 ? 1.622 -2.763 -16.198 1.00 89.00 87 PRO A N 1
ATOM 630 C CA . PRO A 1 87 ? 1.706 -3.625 -17.371 1.00 89.00 87 PRO A CA 1
ATOM 631 C C . PRO A 1 87 ? 2.691 -4.776 -17.134 1.00 89.00 87 PRO A C 1
ATOM 633 O O . PRO A 1 87 ? 3.805 -4.556 -16.655 1.00 89.00 87 PRO A O 1
ATOM 636 N N . ALA A 1 88 ? 2.285 -6.004 -17.458 1.00 89.06 88 ALA A N 1
ATOM 637 C CA . ALA A 1 88 ? 3.111 -7.191 -17.231 1.00 89.06 88 ALA A CA 1
ATOM 638 C C . ALA A 1 88 ? 4.274 -7.305 -18.233 1.00 89.06 88 ALA A C 1
ATOM 640 O O . ALA A 1 88 ? 5.321 -7.862 -17.908 1.00 89.06 88 ALA A O 1
ATOM 641 N N . ASP A 1 89 ? 4.085 -6.766 -19.434 1.00 90.75 89 ASP A N 1
ATOM 642 C CA . ASP A 1 89 ? 4.932 -6.925 -20.615 1.00 90.75 89 ASP A CA 1
ATOM 643 C C . ASP A 1 89 ? 5.578 -5.612 -21.090 1.00 90.75 89 ASP A C 1
ATOM 645 O O . ASP A 1 89 ? 6.224 -5.588 -22.136 1.00 90.75 89 ASP A O 1
ATOM 649 N N . LYS A 1 90 ? 5.438 -4.523 -20.323 1.00 94.25 90 LYS A N 1
ATOM 650 C CA . LYS A 1 90 ? 6.014 -3.210 -20.655 1.00 94.25 90 LYS A CA 1
ATOM 651 C C . LYS A 1 90 ? 6.951 -2.702 -19.575 1.00 94.25 90 LYS A C 1
ATOM 653 O O . LYS A 1 90 ? 6.953 -3.204 -18.450 1.00 94.25 90 LYS A O 1
ATOM 658 N N . ALA A 1 91 ? 7.742 -1.692 -19.919 1.00 95.62 91 ALA A N 1
ATOM 659 C CA . ALA A 1 91 ? 8.631 -1.045 -18.975 1.00 95.62 91 ALA A CA 1
ATOM 660 C C . ALA A 1 91 ? 7.846 -0.289 -17.891 1.00 95.62 91 ALA A C 1
ATOM 662 O O . ALA A 1 91 ? 6.708 0.134 -18.091 1.00 95.62 91 ALA A O 1
ATOM 663 N N . VAL A 1 92 ? 8.482 -0.060 -16.741 1.00 94.25 92 VAL A N 1
ATOM 664 C CA . VAL A 1 92 ? 7.930 0.792 -15.674 1.00 94.25 92 VAL A CA 1
ATOM 665 C C . VAL A 1 92 ? 7.579 2.179 -16.206 1.00 94.25 92 VAL A C 1
ATOM 667 O O . VAL A 1 92 ? 6.548 2.728 -15.830 1.00 94.25 92 VAL A O 1
ATOM 670 N N . ILE A 1 93 ? 8.392 2.735 -17.107 1.00 94.88 93 ILE A N 1
ATOM 671 C CA . ILE A 1 93 ? 8.126 4.055 -17.689 1.00 94.88 93 ILE A CA 1
ATOM 672 C C . ILE A 1 93 ? 6.785 4.107 -18.446 1.00 94.88 93 ILE A C 1
ATOM 674 O O . ILE A 1 93 ? 6.072 5.102 -18.348 1.00 94.88 93 ILE A O 1
ATOM 678 N N . ASP A 1 94 ? 6.390 3.008 -19.097 1.00 93.81 94 ASP A N 1
ATOM 679 C CA . ASP A 1 94 ? 5.129 2.899 -19.843 1.00 93.81 94 ASP A CA 1
ATOM 680 C C . ASP A 1 94 ? 3.913 2.798 -18.909 1.00 93.81 94 ASP A C 1
ATOM 682 O O . ASP A 1 94 ? 2.767 2.981 -19.318 1.00 93.81 94 ASP A O 1
ATOM 686 N N . GLY A 1 95 ? 4.145 2.513 -17.626 1.00 91.25 95 GLY A N 1
ATOM 687 C CA . GLY A 1 95 ? 3.101 2.458 -16.613 1.00 91.25 95 GLY A CA 1
ATOM 688 C C . GLY A 1 95 ? 2.597 3.830 -16.154 1.00 91.25 95 GLY A C 1
ATOM 689 O O . GLY A 1 95 ? 1.697 3.879 -15.322 1.00 91.25 95 GLY A O 1
ATOM 690 N N . PHE A 1 96 ? 3.132 4.943 -16.645 1.00 91.19 96 PHE A N 1
ATOM 691 C CA . PHE A 1 96 ? 2.690 6.283 -16.238 1.00 91.19 96 PHE A CA 1
ATOM 692 C C . PHE A 1 96 ? 1.640 6.901 -17.178 1.00 91.19 96 PHE A C 1
ATOM 694 O O . PHE A 1 96 ? 1.259 8.055 -16.989 1.00 91.19 96 PHE A O 1
ATOM 701 N N . GLY A 1 97 ? 1.140 6.138 -18.157 1.00 87.62 97 GLY A N 1
ATOM 702 C CA . GLY A 1 97 ? 0.179 6.631 -19.147 1.00 87.62 97 GLY A CA 1
ATOM 703 C C . GLY A 1 97 ? 0.794 7.712 -20.038 1.00 87.62 97 GLY A C 1
ATOM 704 O O . GLY A 1 97 ? 1.975 7.643 -20.368 1.00 87.62 97 GLY A O 1
ATOM 705 N N . ASP A 1 98 ? 0.009 8.732 -20.385 1.00 90.31 98 ASP A N 1
ATOM 706 C CA . ASP A 1 98 ? 0.411 9.793 -21.324 1.00 90.31 98 ASP A CA 1
ATOM 707 C C . ASP A 1 98 ? 1.187 10.955 -20.667 1.00 90.31 98 ASP A C 1
ATOM 709 O O . ASP A 1 98 ? 1.313 12.042 -21.238 1.00 90.31 98 ASP A O 1
ATOM 713 N N . LEU A 1 99 ? 1.703 10.767 -19.446 1.00 92.12 99 LEU A N 1
ATOM 714 C CA . LEU A 1 99 ? 2.468 11.807 -18.759 1.00 92.12 99 LEU A CA 1
ATOM 715 C C . LEU A 1 99 ? 3.764 12.152 -19.524 1.00 92.12 99 LEU A C 1
ATOM 717 O O . LEU A 1 99 ? 4.463 11.259 -20.008 1.00 92.12 99 LEU A O 1
ATOM 721 N N . PRO A 1 100 ? 4.166 13.437 -19.592 1.00 96.31 100 PRO A N 1
ATOM 722 C CA . PRO A 1 100 ? 5.413 13.820 -20.246 1.00 96.31 100 PRO A CA 1
ATOM 723 C C . PRO A 1 100 ? 6.631 13.139 -19.613 1.00 96.31 100 PRO A C 1
ATOM 725 O O . PRO A 1 100 ? 6.797 13.158 -18.393 1.00 96.31 100 PRO A O 1
ATOM 728 N N . ILE A 1 101 ? 7.564 12.646 -20.435 1.00 95.62 101 ILE A N 1
ATOM 729 C CA . ILE A 1 101 ? 8.740 11.900 -19.949 1.00 95.62 101 ILE A CA 1
ATOM 730 C C . ILE A 1 101 ? 9.556 12.662 -18.893 1.00 95.62 101 ILE A C 1
ATOM 732 O O . ILE A 1 101 ? 10.011 12.076 -17.916 1.00 95.62 101 ILE A O 1
ATOM 736 N N . ARG A 1 102 ? 9.687 13.990 -19.033 1.00 96.75 102 ARG A N 1
ATOM 737 C CA . ARG A 1 102 ? 10.378 14.845 -18.049 1.00 96.75 102 ARG A CA 1
ATOM 738 C C . ARG A 1 102 ? 9.681 14.874 -16.690 1.00 96.75 102 ARG A C 1
ATOM 740 O O . ARG A 1 102 ? 10.350 15.006 -15.670 1.00 96.75 102 ARG A O 1
ATOM 747 N N . GLN A 1 103 ? 8.353 14.779 -16.670 1.00 96.56 103 GLN A N 1
ATOM 748 C CA . GLN A 1 103 ? 7.592 14.692 -15.429 1.00 96.56 103 GLN A CA 1
ATOM 749 C C . GLN A 1 103 ? 7.807 13.326 -14.780 1.00 96.56 103 GLN A C 1
ATOM 751 O O . GLN A 1 103 ? 8.143 13.283 -13.601 1.00 96.56 103 GLN A O 1
ATOM 756 N N . ILE A 1 104 ? 7.710 12.240 -15.554 1.00 95.69 104 ILE A N 1
ATOM 757 C CA . ILE A 1 104 ? 7.889 10.873 -15.047 1.00 95.69 104 ILE A CA 1
ATOM 758 C C . ILE A 1 104 ? 9.277 10.701 -14.418 1.00 95.69 104 ILE A C 1
ATOM 760 O O . ILE A 1 104 ? 9.390 10.289 -13.264 1.00 95.69 104 ILE A O 1
ATOM 764 N N . THR A 1 105 ? 10.345 11.067 -15.133 1.00 96.75 105 THR A N 1
ATOM 765 C CA . THR A 1 105 ? 11.719 10.911 -14.627 1.00 96.75 105 THR A CA 1
ATOM 766 C C . THR A 1 105 ? 11.986 11.774 -13.395 1.00 96.75 105 THR A C 1
ATOM 768 O O . THR A 1 105 ? 12.658 11.319 -12.465 1.00 96.75 105 THR A O 1
ATOM 771 N N . ARG A 1 106 ? 11.415 12.986 -13.333 1.00 96.81 106 ARG A N 1
ATOM 772 C CA . ARG A 1 106 ? 11.485 13.849 -12.146 1.00 96.81 106 ARG A CA 1
ATOM 773 C C . ARG A 1 106 ? 10.784 13.210 -10.949 1.00 96.81 106 ARG A C 1
ATOM 775 O O . ARG A 1 106 ? 11.366 13.197 -9.868 1.00 96.81 106 ARG A O 1
ATOM 782 N N . THR A 1 107 ? 9.585 12.658 -11.131 1.00 95.94 107 THR A N 1
ATOM 783 C CA . THR A 1 107 ? 8.842 11.989 -10.053 1.00 95.94 107 THR A CA 1
ATOM 784 C C . THR A 1 107 ?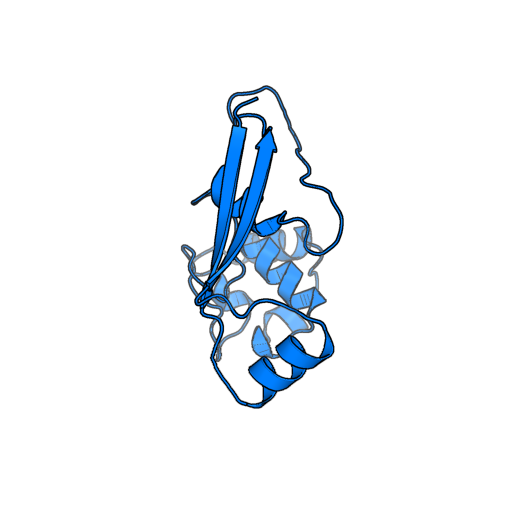 9.582 10.745 -9.560 1.00 95.94 107 THR A C 1
ATOM 786 O O . THR A 1 107 ? 9.791 10.604 -8.357 1.00 95.94 107 THR A O 1
ATOM 789 N N . LEU A 1 108 ? 10.071 9.893 -10.470 1.00 96.31 108 LEU A N 1
ATOM 790 C CA . LEU A 1 108 ? 10.877 8.711 -10.127 1.00 96.31 108 LEU A CA 1
ATOM 791 C C . LEU A 1 108 ? 12.150 9.080 -9.349 1.00 96.31 108 LEU A C 1
ATOM 793 O O . LEU A 1 108 ? 12.505 8.419 -8.374 1.00 96.31 108 LEU A O 1
ATOM 797 N N . THR A 1 109 ? 12.811 10.170 -9.734 1.00 96.25 109 THR A N 1
ATOM 798 C CA . THR A 1 109 ? 13.984 10.694 -9.018 1.00 96.25 109 THR A CA 1
ATOM 799 C C . THR A 1 109 ? 13.604 11.228 -7.634 1.00 96.25 109 THR A C 1
ATOM 801 O O . THR A 1 109 ? 14.301 10.949 -6.660 1.00 96.25 109 THR A O 1
ATOM 804 N N . ALA A 1 110 ? 12.482 11.947 -7.513 1.00 96.62 110 ALA A N 1
ATOM 805 C CA . ALA A 1 110 ? 12.022 12.537 -6.254 1.00 96.62 110 ALA A CA 1
ATOM 806 C C . ALA A 1 110 ? 11.674 11.484 -5.187 1.00 96.62 110 ALA A C 1
ATOM 808 O O . ALA A 1 110 ? 11.929 11.700 -4.006 1.00 96.62 110 ALA A O 1
ATOM 809 N N . VAL A 1 111 ? 11.166 10.316 -5.596 1.00 95.25 111 VAL A N 1
ATOM 810 C CA . VAL A 1 111 ? 10.922 9.173 -4.692 1.00 95.25 111 VAL A CA 1
ATOM 811 C C . VAL A 1 111 ? 12.180 8.328 -4.424 1.00 95.25 111 VAL A C 1
ATOM 813 O O . VAL A 1 111 ? 12.107 7.253 -3.824 1.00 95.25 111 VAL A O 1
ATOM 816 N N . GLY A 1 112 ? 13.348 8.780 -4.892 1.00 95.50 112 GLY A N 1
ATOM 817 C CA . GLY A 1 112 ? 14.633 8.110 -4.702 1.00 95.50 112 GLY A CA 1
ATOM 818 C C . GLY A 1 112 ? 14.842 6.881 -5.588 1.00 95.50 112 GLY A C 1
ATOM 819 O O . GLY A 1 112 ? 15.641 6.012 -5.235 1.00 95.50 112 GLY A O 1
ATOM 820 N N . PHE A 1 113 ? 14.127 6.762 -6.711 1.00 96.25 113 PHE A N 1
ATOM 821 C CA . PHE A 1 113 ? 14.311 5.687 -7.687 1.00 96.25 113 PHE A CA 1
ATOM 822 C C . PHE A 1 113 ? 15.083 6.175 -8.915 1.00 96.25 113 PHE A C 1
ATOM 824 O O . PHE A 1 113 ? 14.597 6.106 -10.034 1.00 96.25 113 PHE A O 1
ATOM 831 N N . SER A 1 114 ? 16.310 6.652 -8.720 1.00 94.44 114 SER A N 1
ATOM 832 C CA . SER A 1 114 ? 17.155 7.243 -9.771 1.00 94.44 114 SER A CA 1
ATOM 833 C C . SER A 1 114 ? 17.973 6.196 -10.543 1.00 94.44 114 SER A C 1
ATOM 835 O O . SER A 1 114 ? 19.197 6.278 -10.597 1.00 94.44 114 SER A O 1
ATOM 837 N N . SER A 1 115 ? 17.315 5.180 -11.112 1.00 94.56 115 SER A N 1
ATOM 838 C CA . SER A 1 115 ? 17.977 4.099 -11.861 1.00 94.56 115 SER A CA 1
ATOM 839 C C . SER A 1 115 ? 17.352 3.913 -13.248 1.00 94.56 115 SER A C 1
ATOM 841 O O . SER A 1 115 ? 16.450 3.089 -13.414 1.00 94.56 115 SER A O 1
ATOM 843 N N . PRO A 1 116 ? 17.835 4.638 -14.276 1.00 95.44 116 PRO A N 1
ATOM 844 C CA . PRO A 1 116 ? 17.343 4.490 -15.646 1.00 95.44 116 PRO A CA 1
ATOM 845 C C . PRO A 1 116 ? 17.355 3.047 -16.187 1.00 95.44 116 PRO A C 1
ATOM 847 O O . PRO A 1 116 ? 16.359 2.652 -16.796 1.00 95.44 116 PRO A O 1
ATOM 850 N N . PRO A 1 117 ? 18.377 2.200 -15.916 1.00 96.25 117 PRO A N 1
ATOM 851 C CA . PRO A 1 117 ? 18.337 0.788 -16.312 1.00 96.25 117 PRO A CA 1
ATOM 852 C C . PRO A 1 117 ? 17.186 -0.002 -15.672 1.00 96.25 117 PRO A C 1
ATOM 854 O O . PRO A 1 117 ? 16.762 -1.028 -16.197 1.00 96.25 117 PRO A O 1
ATOM 857 N N . ALA A 1 118 ? 16.675 0.439 -14.522 1.00 96.69 118 ALA A N 1
ATOM 858 C CA . ALA A 1 118 ? 15.515 -0.166 -13.882 1.00 96.69 118 ALA A CA 1
ATOM 859 C C . ALA A 1 118 ? 14.184 0.333 -14.462 1.00 96.69 118 ALA A C 1
ATOM 861 O O . ALA A 1 118 ? 13.236 -0.443 -14.532 1.00 96.69 118 ALA A O 1
ATOM 862 N N . TRP A 1 119 ? 14.113 1.581 -14.929 1.00 96.50 119 TRP A N 1
ATOM 863 C CA . TRP A 1 119 ? 12.887 2.172 -15.485 1.00 96.50 119 TRP A CA 1
ATOM 864 C C . TRP A 1 119 ? 12.427 1.520 -16.788 1.00 96.50 119 TRP A C 1
ATOM 866 O O . TRP A 1 119 ? 11.232 1.493 -17.071 1.00 96.50 119 TRP A O 1
ATOM 876 N N . ILE A 1 120 ? 13.372 0.989 -17.566 1.00 96.75 120 ILE A N 1
ATOM 877 C CA . ILE A 1 120 ? 13.106 0.303 -18.838 1.00 96.75 120 ILE A CA 1
ATOM 878 C C . ILE A 1 120 ? 12.799 -1.194 -18.669 1.00 96.75 120 ILE A C 1
ATOM 880 O O . ILE A 1 120 ? 12.583 -1.894 -19.654 1.00 96.75 120 ILE A O 1
ATOM 884 N N . ARG A 1 121 ? 12.800 -1.710 -17.432 1.00 96.44 121 ARG A N 1
ATOM 885 C CA . ARG A 1 121 ? 12.448 -3.103 -17.127 1.00 96.44 121 ARG A CA 1
ATOM 886 C C . ARG A 1 121 ? 10.979 -3.210 -16.705 1.00 96.44 121 ARG A C 1
ATOM 888 O O . ARG A 1 121 ? 10.437 -2.241 -16.169 1.00 96.44 121 ARG A O 1
ATOM 895 N N . PRO A 1 122 ? 10.337 -4.377 -16.882 1.00 95.62 122 PRO A N 1
ATOM 896 C CA . PRO A 1 122 ? 9.002 -4.610 -16.343 1.00 95.62 122 PRO A CA 1
ATOM 897 C C . PRO A 1 122 ? 8.941 -4.502 -14.818 1.00 95.62 122 PRO A C 1
ATOM 899 O O . PRO A 1 122 ? 9.854 -4.941 -14.117 1.00 95.62 122 PRO A O 1
ATOM 902 N N . TYR A 1 123 ? 7.825 -3.994 -14.284 1.00 94.62 123 TYR A N 1
ATOM 903 C CA . TYR A 1 123 ? 7.627 -3.858 -12.832 1.00 94.62 123 TYR A CA 1
ATOM 904 C C . TYR A 1 123 ? 7.801 -5.197 -12.098 1.00 94.62 123 TYR A C 1
ATOM 906 O O . TYR A 1 123 ? 8.352 -5.247 -10.999 1.00 94.62 123 TYR A O 1
ATOM 914 N N . ALA A 1 124 ? 7.388 -6.309 -12.715 1.00 93.62 124 ALA A N 1
ATOM 915 C CA . ALA A 1 124 ? 7.440 -7.639 -12.112 1.00 93.62 124 ALA A CA 1
ATOM 916 C C . ALA A 1 124 ? 8.860 -8.077 -11.701 1.00 93.62 124 ALA A C 1
ATOM 918 O O . ALA A 1 124 ? 9.004 -8.729 -10.662 1.00 93.62 124 ALA A O 1
ATOM 919 N N . VAL A 1 125 ? 9.895 -7.675 -12.452 1.00 95.25 125 VAL A N 1
ATOM 920 C CA . VAL A 1 125 ? 11.295 -8.081 -12.209 1.00 95.25 125 VAL A CA 1
ATOM 921 C C . VAL A 1 125 ? 12.038 -7.172 -11.227 1.00 95.25 125 VAL A C 1
ATOM 923 O O . VAL A 1 125 ? 13.202 -7.415 -10.912 1.00 95.25 125 VAL A O 1
ATOM 926 N N . LEU A 1 126 ? 11.387 -6.111 -10.752 1.00 94.62 126 LEU A N 1
ATOM 927 C CA . LEU A 1 126 ? 11.961 -5.202 -9.771 1.00 94.62 126 LEU A CA 1
ATOM 928 C C . LEU A 1 126 ? 11.992 -5.825 -8.368 1.00 94.62 126 LEU A C 1
ATOM 930 O O . LEU A 1 126 ? 11.120 -6.617 -7.984 1.00 94.62 126 LEU A O 1
ATOM 934 N N . SER A 1 127 ? 12.978 -5.413 -7.574 1.00 94.88 127 SER A N 1
ATOM 935 C CA . SER A 1 127 ? 13.032 -5.695 -6.139 1.00 94.88 127 SER A CA 1
ATOM 936 C C . SER A 1 127 ? 11.853 -5.046 -5.403 1.00 94.88 127 SER A C 1
ATOM 938 O O . SER A 1 127 ? 11.263 -4.072 -5.871 1.00 94.88 127 SER A O 1
ATOM 940 N N . ASN A 1 128 ? 11.530 -5.532 -4.203 1.00 92.81 128 ASN A N 1
ATOM 941 C CA . ASN A 1 128 ? 10.437 -4.967 -3.400 1.00 92.81 128 ASN A CA 1
ATOM 942 C C . ASN A 1 128 ? 10.641 -3.473 -3.088 1.00 92.81 128 ASN A C 1
ATOM 944 O O . ASN A 1 128 ? 9.680 -2.708 -3.077 1.00 92.81 128 ASN A O 1
ATOM 948 N N . GLY A 1 129 ? 11.889 -3.043 -2.879 1.00 93.00 129 GLY A N 1
ATOM 949 C CA . GLY A 1 129 ? 12.208 -1.636 -2.638 1.00 93.00 129 GLY A CA 1
ATOM 950 C C . GLY A 1 129 ? 12.039 -0.756 -3.881 1.00 93.00 129 GLY A C 1
ATOM 951 O O . GLY A 1 129 ? 11.609 0.390 -3.765 1.00 93.00 129 GLY A O 1
ATOM 952 N N . GLU A 1 130 ? 12.372 -1.260 -5.069 1.00 95.06 130 GLU A N 1
ATOM 953 C CA . GLU A 1 130 ? 12.121 -0.550 -6.332 1.00 95.06 130 GLU A CA 1
ATOM 954 C C . GLU A 1 130 ? 10.614 -0.478 -6.626 1.00 95.06 130 GLU A C 1
ATOM 956 O O . GLU A 1 130 ? 10.105 0.597 -6.940 1.00 95.06 130 GLU A O 1
ATOM 961 N N . LYS A 1 131 ? 9.884 -1.586 -6.431 1.00 93.25 131 LYS A N 1
ATOM 962 C CA . LYS A 1 131 ? 8.419 -1.660 -6.572 1.00 93.25 131 LYS A CA 1
ATOM 963 C C . LYS A 1 131 ? 7.705 -0.635 -5.695 1.00 93.25 131 LYS A C 1
ATOM 965 O O . LYS A 1 131 ? 6.899 0.137 -6.204 1.00 93.25 131 LYS A O 1
ATOM 970 N N . PHE A 1 132 ? 8.081 -0.556 -4.416 1.00 91.62 132 PHE A N 1
ATOM 971 C CA . PHE A 1 132 ? 7.538 0.436 -3.486 1.00 91.62 132 PHE A CA 1
ATOM 972 C C . PHE A 1 132 ? 7.709 1.873 -3.996 1.00 91.62 132 PHE A C 1
ATOM 974 O O . PHE A 1 132 ? 6.773 2.665 -3.931 1.00 91.62 132 PHE A O 1
ATOM 981 N N . ARG A 1 133 ? 8.886 2.216 -4.535 1.00 93.88 133 ARG A N 1
ATOM 982 C CA . ARG A 1 133 ? 9.133 3.562 -5.070 1.00 93.88 133 ARG A CA 1
ATOM 983 C C . ARG A 1 133 ? 8.353 3.827 -6.355 1.00 93.88 133 ARG A C 1
ATOM 985 O O . ARG A 1 133 ? 7.874 4.938 -6.535 1.00 93.88 133 ARG A O 1
ATOM 992 N N . CYS A 1 134 ? 8.176 2.827 -7.219 1.00 92.62 134 CYS A N 1
ATOM 993 C CA . CYS A 1 134 ? 7.302 2.955 -8.390 1.00 92.62 134 CYS A CA 1
ATOM 994 C C . CYS A 1 134 ? 5.859 3.246 -7.969 1.00 92.62 134 CYS A C 1
ATOM 996 O O . CYS A 1 134 ? 5.223 4.144 -8.515 1.00 92.62 134 CYS A O 1
ATOM 998 N N . ASP A 1 135 ? 5.357 2.509 -6.977 1.00 91.12 135 ASP A N 1
ATOM 999 C CA . ASP A 1 135 ? 4.012 2.710 -6.449 1.00 91.12 135 ASP A CA 1
ATOM 1000 C C . ASP A 1 135 ? 3.875 4.091 -5.794 1.00 91.12 135 ASP A C 1
ATOM 1002 O O . ASP A 1 135 ? 2.898 4.786 -6.047 1.00 91.12 135 ASP A O 1
ATOM 1006 N N . LEU A 1 136 ? 4.874 4.536 -5.028 1.00 90.06 136 LEU A N 1
ATOM 1007 C CA . LEU A 1 136 ? 4.892 5.890 -4.475 1.00 90.06 136 LEU A CA 1
ATOM 1008 C C . LEU A 1 136 ? 4.885 6.956 -5.580 1.00 90.06 136 LEU A C 1
ATOM 1010 O O . LEU A 1 136 ? 4.162 7.935 -5.467 1.00 90.06 136 LEU A O 1
ATOM 1014 N N . ALA A 1 137 ? 5.635 6.756 -6.667 1.00 92.00 137 ALA A N 1
ATOM 1015 C CA . ALA A 1 137 ? 5.645 7.679 -7.800 1.00 92.00 137 ALA A CA 1
ATOM 1016 C C . ALA A 1 137 ? 4.295 7.756 -8.530 1.00 92.00 137 ALA A C 1
ATOM 1018 O O . ALA A 1 137 ? 3.964 8.819 -9.036 1.00 92.00 137 ALA A O 1
ATOM 1019 N N . ARG A 1 138 ? 3.518 6.664 -8.590 1.00 88.62 138 ARG A N 1
ATOM 1020 C CA . ARG A 1 138 ? 2.144 6.672 -9.133 1.00 88.62 138 ARG A CA 1
ATOM 1021 C C . ARG A 1 138 ? 1.114 7.290 -8.177 1.00 88.62 138 ARG A C 1
ATOM 1023 O O . ARG A 1 138 ? 0.004 7.582 -8.612 1.00 88.62 138 ARG A O 1
ATOM 1030 N N . ALA A 1 139 ? 1.445 7.433 -6.894 1.00 84.88 139 ALA A N 1
ATOM 1031 C CA . ALA A 1 139 ? 0.581 8.058 -5.894 1.00 84.88 139 ALA A CA 1
ATOM 1032 C C . ALA A 1 139 ? 0.680 9.597 -5.875 1.00 84.88 139 ALA A C 1
ATOM 1034 O O . ALA A 1 139 ? -0.134 10.234 -5.207 1.00 84.88 139 ALA A O 1
ATOM 1035 N N . LEU A 1 140 ? 1.682 10.166 -6.560 1.00 84.44 140 LEU A N 1
ATOM 1036 C CA . LEU A 1 140 ? 1.976 11.601 -6.663 1.00 84.44 140 LEU A CA 1
ATOM 1037 C C . LEU A 1 140 ? 1.509 12.166 -8.008 1.00 84.44 140 LEU A C 1
ATOM 1039 O O . LEU A 1 140 ? 1.045 13.326 -8.010 1.00 84.44 140 LEU A O 1
#

Radius of gyration: 20.5 Å; chains: 1; bounding box: 37×53×45 Å

Secondary structure (DSSP, 8-state):
--EEEEEEEEE----HHHHHHHHHTT----SEEEEEEEEE---TTSS-S-------TTSSHHHHHHHHHGGGS---TTS--TT-SPPSSSBGGGGGTT--HHHHHHHHHHTT---HHHHTSBGGGS-HHHHHHHHHHHT-